Protein AF-A0A835ILA7-F1 (afdb_monomer)

Foldseek 3Di:
DDCVVVVVVVVVVVVVCCVPVVVVVCCVQPVVDVPSVCVVCVVPDDPDQDPPDDDPDDPVVVVVVVVVD

Solvent-accessible surface area (backbone atoms only — not comparable to full-atom values): 4319 Å² total; per-residue (Å²): 136,69,70,71,60,61,56,52,53,52,51,50,52,50,51,51,49,50,69,54,48,53,57,53,52,51,45,62,56,35,75,79,27,63,68,52,39,48,66,71,45,60,89,53,90,67,90,72,77,55,92,84,51,80,75,78,76,50,74,66,56,52,53,50,60,64,70,78,108

Mean predicted aligned error: 13.85 Å

Radius of gyration: 25.4 Å; Cα contacts (8 Å, |Δi|>4): 7; chains: 1; bounding box: 42×30×76 Å

Structure (mmCIF, N/CA/C/O backbone):
data_AF-A0A835ILA7-F1
#
_entry.id   AF-A0A835ILA7-F1
#
loop_
_atom_site.group_PDB
_atom_site.id
_atom_site.type_symbol
_atom_site.label_atom_id
_atom_site.label_alt_id
_atom_site.label_comp_id
_atom_site.label_asym_id
_atom_site.label_entity_id
_atom_site.label_seq_id
_atom_site.pdbx_PDB_ins_code
_atom_site.Cartn_x
_atom_site.Cartn_y
_atom_site.Cartn_z
_atom_site.occupancy
_atom_site.B_iso_or_equiv
_atom_site.auth_seq_id
_atom_site.auth_comp_id
_atom_site.auth_asym_id
_atom_site.auth_atom_id
_atom_site.pdbx_PDB_model_num
ATOM 1 N N . MET A 1 1 ? -25.021 2.123 35.682 1.00 47.44 1 MET A N 1
ATOM 2 C CA . MET A 1 1 ? -24.405 2.531 34.401 1.00 47.44 1 MET A CA 1
ATOM 3 C C . MET A 1 1 ? -24.686 1.445 33.373 1.00 47.44 1 MET A C 1
ATOM 5 O O . MET A 1 1 ? -24.405 0.287 33.641 1.00 47.44 1 MET A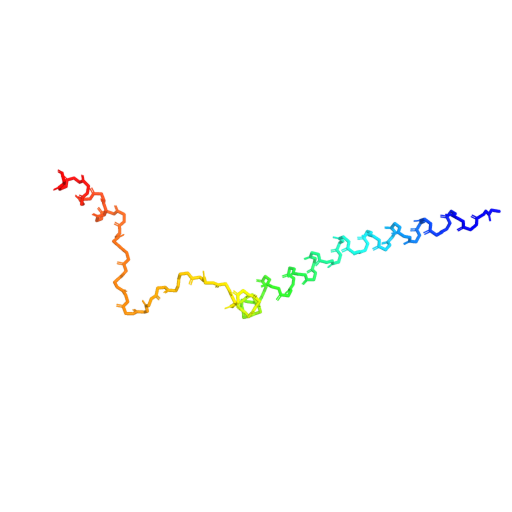 O 1
ATOM 9 N N . SER A 1 2 ? -25.344 1.788 32.269 1.00 47.41 2 SER A N 1
ATOM 10 C CA . SER A 1 2 ? -25.843 0.865 31.238 1.00 47.41 2 SER A CA 1
ATOM 11 C C . SER A 1 2 ? -24.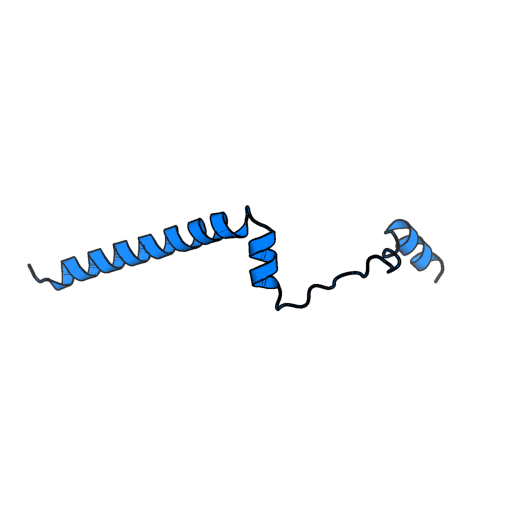718 0.362 30.315 1.00 47.41 2 SER A C 1
ATOM 13 O O . SER A 1 2 ? -23.905 1.160 29.849 1.00 47.41 2 SER A O 1
ATOM 15 N N . SER A 1 3 ? -24.682 -0.944 30.007 1.00 58.09 3 SER A N 1
ATOM 16 C CA . SER A 1 3 ? -23.581 -1.593 29.256 1.00 58.09 3 SER A CA 1
ATOM 17 C C . SER A 1 3 ? -23.416 -1.118 27.800 1.00 58.09 3 SER A C 1
ATOM 19 O O . SER A 1 3 ? -22.387 -1.391 27.175 1.00 58.09 3 SER A O 1
ATOM 21 N N . LEU A 1 4 ? -24.380 -0.350 27.272 1.00 57.06 4 LEU A N 1
ATOM 22 C CA . LEU A 1 4 ? -24.298 0.323 25.969 1.00 57.06 4 LEU A CA 1
ATOM 23 C C . LEU A 1 4 ? -23.108 1.297 25.856 1.00 57.06 4 LEU A C 1
ATOM 25 O O . LEU A 1 4 ? -22.617 1.529 24.754 1.00 57.06 4 LEU A O 1
ATOM 29 N N . GLY A 1 5 ? -22.648 1.888 26.966 1.00 61.81 5 GLY A N 1
ATOM 30 C CA . GLY A 1 5 ? -21.522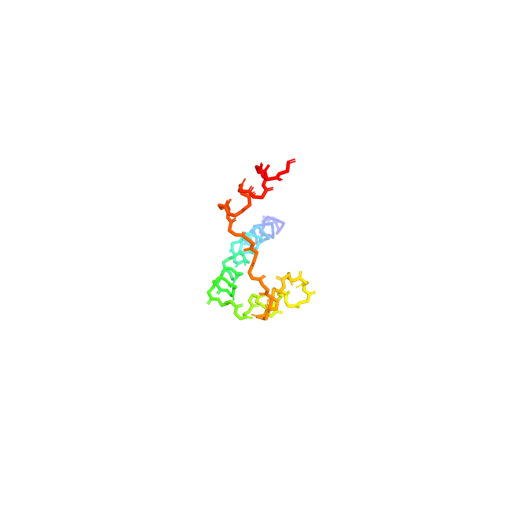 2.833 26.955 1.00 61.81 5 GLY A CA 1
ATOM 31 C C . GLY A 1 5 ? -20.170 2.149 26.731 1.00 61.81 5 GLY A C 1
ATOM 32 O O . GLY A 1 5 ? -19.366 2.595 25.917 1.00 61.81 5 GLY A O 1
ATOM 33 N N . THR A 1 6 ? -19.945 1.014 27.395 1.00 64.25 6 THR A N 1
ATOM 34 C CA . THR A 1 6 ? -18.692 0.245 27.312 1.00 64.25 6 THR A CA 1
ATOM 35 C C . THR A 1 6 ? -18.523 -0.441 25.953 1.00 64.25 6 THR A C 1
ATOM 37 O O . THR A 1 6 ? -17.420 -0.502 25.417 1.00 64.25 6 THR A O 1
ATOM 40 N N . SER A 1 7 ? -19.621 -0.914 25.356 1.00 66.50 7 SER A N 1
ATOM 41 C CA . SER A 1 7 ? -19.605 -1.596 24.054 1.00 66.50 7 SER A CA 1
ATOM 42 C C . SER A 1 7 ? -19.349 -0.643 22.877 1.00 66.50 7 SER A C 1
ATOM 44 O O . SER A 1 7 ? -18.669 -1.034 21.928 1.00 66.50 7 SER A O 1
ATOM 46 N N . LYS A 1 8 ? -19.780 0.626 22.959 1.00 73.50 8 LYS A N 1
ATOM 47 C CA . LYS A 1 8 ? -19.374 1.663 21.991 1.00 73.50 8 LYS A CA 1
ATOM 48 C C . LYS A 1 8 ? -17.871 1.964 22.059 1.00 73.50 8 LYS A C 1
ATOM 50 O O . LYS A 1 8 ? -17.229 2.015 21.016 1.00 73.50 8 LYS A O 1
ATOM 55 N N . GLY A 1 9 ? -17.298 2.068 23.261 1.00 83.25 9 GLY A N 1
ATOM 56 C CA . GLY A 1 9 ? -15.860 2.323 23.435 1.00 83.25 9 GLY A CA 1
ATOM 57 C C . GLY A 1 9 ? -14.968 1.201 22.889 1.00 83.25 9 GLY A C 1
ATOM 58 O O . GLY A 1 9 ? -13.992 1.467 22.193 1.00 83.25 9 GLY A O 1
ATOM 59 N N . ILE A 1 10 ? -15.333 -0.066 23.122 1.00 89.50 10 ILE A N 1
ATOM 60 C CA . ILE A 1 10 ? -14.601 -1.220 22.565 1.00 89.50 10 ILE A CA 1
ATOM 61 C C . ILE A 1 10 ? -14.660 -1.218 21.031 1.00 89.50 10 ILE A C 1
ATOM 63 O O . ILE A 1 10 ? -13.651 -1.473 20.372 1.00 89.50 10 ILE A O 1
ATOM 67 N N . LEU A 1 11 ? -15.821 -0.897 20.453 1.00 90.62 11 LEU A N 1
ATOM 68 C CA . LEU A 1 11 ? -15.988 -0.840 19.002 1.00 90.62 11 LEU A CA 1
ATOM 69 C C . LEU A 1 11 ? -15.129 0.261 18.366 1.00 90.62 11 LEU A C 1
ATOM 71 O O . LEU A 1 11 ? -14.581 0.067 17.282 1.00 90.62 11 LEU A O 1
ATOM 75 N N . GLU A 1 12 ? -14.993 1.406 19.030 1.00 91.56 12 GLU A N 1
ATOM 76 C CA . GLU A 1 12 ? -14.146 2.505 18.562 1.00 91.56 12 GLU A CA 1
ATOM 77 C C . GLU A 1 12 ? -12.659 2.154 18.619 1.00 91.56 12 GLU A C 1
ATOM 79 O O . GLU A 1 12 ? -11.948 2.387 17.641 1.00 91.56 12 GLU A O 1
ATOM 84 N N . ILE A 1 13 ? -12.202 1.505 19.694 1.00 92.25 13 ILE A N 1
ATOM 85 C CA . ILE A 1 13 ? -10.816 1.030 19.816 1.00 92.25 13 ILE A CA 1
ATOM 86 C C . ILE A 1 13 ? -10.509 -0.029 18.753 1.00 92.25 13 ILE A C 1
ATOM 88 O O . ILE A 1 13 ? -9.471 0.041 18.097 1.00 92.25 13 ILE A O 1
ATOM 92 N N . ALA A 1 14 ? -11.419 -0.980 18.531 1.00 94.81 14 ALA A N 1
ATOM 93 C CA . ALA A 1 14 ? -11.258 -1.993 17.492 1.00 94.81 14 ALA A CA 1
ATOM 94 C C . ALA A 1 14 ? -11.195 -1.359 16.094 1.00 94.81 14 ALA A C 1
ATOM 96 O O . ALA A 1 14 ? -10.319 -1.687 15.296 1.00 94.81 14 A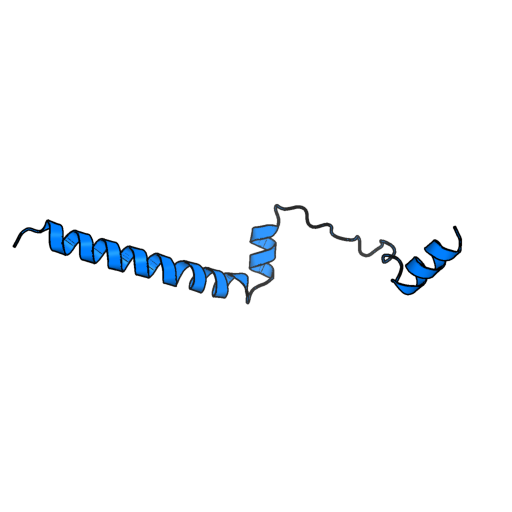LA A O 1
ATOM 97 N N . LYS A 1 15 ? -12.084 -0.400 15.812 1.00 93.00 15 LYS A N 1
ATOM 98 C CA . LYS A 1 15 ? -12.109 0.334 14.544 1.00 93.00 15 LYS A CA 1
ATOM 99 C C . LYS A 1 15 ? -10.810 1.114 14.323 1.00 93.00 15 LYS A C 1
ATOM 101 O O . LYS A 1 15 ? -10.231 1.024 13.244 1.00 93.00 15 LYS A O 1
ATOM 106 N N . PHE A 1 16 ? -10.330 1.830 15.340 1.00 95.69 16 PHE A N 1
ATOM 107 C CA . PHE A 1 16 ? -9.047 2.532 15.295 1.00 95.69 16 PHE A CA 1
ATOM 108 C C . PHE A 1 16 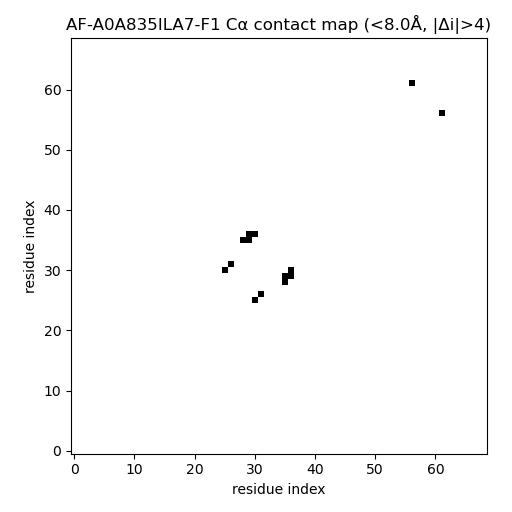? -7.882 1.562 15.065 1.00 95.69 16 PHE A C 1
ATOM 110 O O . PHE A 1 16 ? -7.056 1.780 14.181 1.00 95.69 16 PHE A O 1
ATOM 117 N N . GLY A 1 17 ? -7.867 0.444 15.795 1.00 96.69 17 GLY A N 1
ATOM 118 C CA . GLY A 1 17 ? -6.876 -0.614 15.638 1.00 96.69 17 GLY A CA 1
ATOM 119 C C . GLY A 1 17 ? -6.828 -1.153 14.211 1.00 96.69 17 GLY A C 1
ATOM 120 O O . GLY A 1 17 ? -5.745 -1.270 13.647 1.00 96.69 17 GLY A O 1
ATOM 121 N N . ILE A 1 18 ? -7.979 -1.412 13.586 1.00 96.75 18 ILE A N 1
ATOM 122 C CA . ILE A 1 18 ? -8.058 -1.849 12.183 1.00 96.75 18 ILE A CA 1
ATOM 123 C C . ILE A 1 18 ? -7.544 -0.758 11.237 1.00 96.75 18 ILE A C 1
ATOM 125 O O . ILE A 1 18 ? -6.716 -1.050 10.375 1.00 96.75 18 ILE A O 1
ATOM 129 N N . TYR A 1 19 ? -7.984 0.493 11.411 1.00 94.56 19 TYR A N 1
ATOM 130 C CA . TYR A 1 19 ? -7.565 1.601 10.547 1.00 94.56 19 TYR A CA 1
ATOM 131 C C . TYR A 1 19 ? -6.056 1.836 10.557 1.00 94.56 19 TYR A C 1
ATOM 133 O O . TYR A 1 1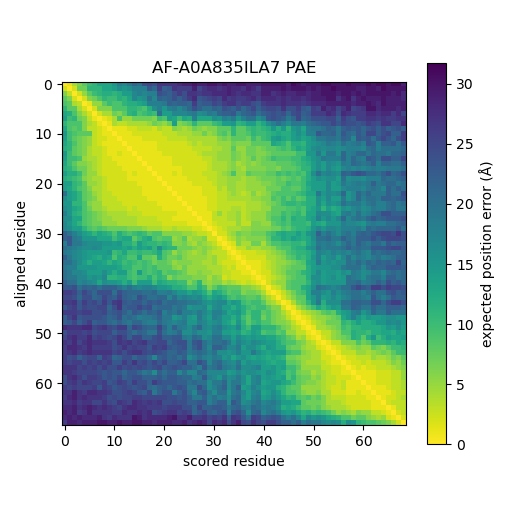9 ? -5.503 2.218 9.531 1.00 94.56 19 TYR A O 1
ATOM 141 N N . VAL A 1 20 ? -5.392 1.604 11.689 1.00 96.31 20 VAL A N 1
ATOM 142 C CA . VAL A 1 20 ? -3.941 1.781 11.810 1.00 96.31 20 VAL A CA 1
ATOM 143 C C . VAL A 1 20 ? -3.185 0.515 11.400 1.00 96.31 20 VAL A C 1
ATOM 145 O O . VAL A 1 20 ? -2.208 0.590 10.658 1.00 96.31 20 VAL A O 1
ATOM 148 N N . SER A 1 21 ? -3.632 -0.661 11.845 1.00 96.81 21 SER A N 1
ATOM 149 C CA . SER A 1 21 ? -2.911 -1.918 11.606 1.00 96.81 21 SER A CA 1
ATOM 150 C C . SER A 1 21 ? -2.951 -2.368 10.149 1.00 96.81 21 SER A C 1
ATOM 152 O O . SER A 1 21 ? -1.924 -2.811 9.637 1.00 96.81 21 SER A O 1
ATOM 154 N N . VAL A 1 22 ? -4.086 -2.222 9.454 1.00 95.19 22 VAL A N 1
ATOM 155 C CA . VAL A 1 22 ? -4.228 -2.689 8.066 1.00 95.19 22 VAL A CA 1
ATOM 156 C C . VAL A 1 22 ? -3.224 -1.997 7.130 1.00 95.19 22 VAL A C 1
ATOM 158 O O . VAL A 1 22 ? -2.467 -2.713 6.473 1.00 95.19 22 VAL A O 1
ATOM 161 N N . PRO A 1 23 ? -3.110 -0.652 7.083 1.00 92.25 23 PRO A N 1
ATOM 162 C CA . PRO A 1 23 ? -2.110 0.013 6.247 1.00 92.25 23 PRO A CA 1
ATOM 163 C C . PRO A 1 23 ? -0.666 -0.349 6.610 1.00 92.25 23 PRO A C 1
ATOM 165 O O . PRO A 1 23 ? 0.146 -0.547 5.711 1.00 92.25 23 PRO A O 1
ATOM 168 N N . ILE A 1 24 ? -0.339 -0.477 7.902 1.00 93.88 24 ILE A N 1
ATOM 169 C CA . ILE A 1 24 ? 1.018 -0.828 8.359 1.00 93.88 24 ILE A CA 1
ATOM 170 C C . ILE A 1 24 ? 1.406 -2.230 7.883 1.00 93.88 24 ILE A C 1
ATOM 172 O O . ILE A 1 24 ? 2.497 -2.428 7.346 1.00 93.88 24 ILE A O 1
ATOM 176 N N . VAL A 1 25 ? 0.507 -3.202 8.047 1.00 92.06 25 VAL A N 1
ATOM 177 C CA . VAL A 1 25 ? 0.744 -4.581 7.609 1.00 92.06 25 VAL A CA 1
ATOM 178 C C . VAL A 1 25 ? 0.880 -4.640 6.090 1.00 92.06 25 VAL A C 1
ATOM 180 O O . VAL A 1 25 ? 1.819 -5.260 5.594 1.00 92.06 25 VAL A O 1
ATOM 183 N N . LEU A 1 26 ? 0.001 -3.958 5.347 1.00 88.25 26 LEU A N 1
ATOM 184 C CA . LEU A 1 26 ? 0.087 -3.883 3.886 1.00 88.25 26 LEU A CA 1
ATOM 185 C C . LEU A 1 26 ? 1.411 -3.251 3.430 1.00 88.25 26 LEU A C 1
ATOM 187 O O . LEU A 1 26 ? 2.063 -3.794 2.540 1.00 88.25 26 LEU A O 1
ATOM 191 N N . MET A 1 27 ? 1.844 -2.158 4.068 1.00 86.62 27 MET A N 1
ATOM 192 C CA . MET A 1 27 ? 3.134 -1.519 3.795 1.00 86.62 27 MET A CA 1
ATOM 193 C C . MET A 1 27 ? 4.282 -2.515 3.987 1.00 86.62 27 MET A C 1
ATOM 195 O O . MET A 1 27 ? 5.086 -2.710 3.080 1.00 86.62 27 MET A O 1
ATOM 199 N N . TYR A 1 28 ? 4.341 -3.189 5.137 1.00 85.75 28 TYR A N 1
ATOM 200 C CA . TYR A 1 28 ? 5.423 -4.125 5.435 1.00 85.75 28 TYR A CA 1
ATOM 201 C C . TYR A 1 28 ? 5.445 -5.318 4.469 1.00 85.75 28 TYR A C 1
ATOM 203 O O . TYR A 1 28 ? 6.511 -5.737 4.017 1.00 85.75 28 TYR A O 1
ATOM 211 N N . TYR A 1 29 ? 4.270 -5.848 4.127 1.00 83.81 29 TYR A N 1
ATOM 212 C CA . TYR A 1 29 ? 4.146 -7.053 3.312 1.00 83.81 29 TYR A CA 1
ATOM 213 C C . TYR A 1 29 ? 4.433 -6.818 1.822 1.00 83.81 29 TYR A C 1
ATOM 215 O O . TYR A 1 29 ? 4.966 -7.712 1.157 1.00 83.81 29 TYR A O 1
ATOM 223 N N . PHE A 1 30 ? 4.081 -5.638 1.298 1.00 81.94 30 PHE A N 1
ATOM 224 C CA . PHE A 1 30 ? 4.189 -5.318 -0.127 1.00 81.94 30 PHE A CA 1
ATOM 225 C C . PHE A 1 30 ? 5.355 -4.386 -0.467 1.00 81.94 30 PHE A C 1
ATOM 227 O O . PHE A 1 30 ? 6.070 -4.664 -1.428 1.00 81.94 30 PHE A O 1
ATOM 234 N N . ALA A 1 31 ? 5.601 -3.321 0.306 1.00 75.19 31 ALA A N 1
ATOM 235 C CA . ALA A 1 31 ? 6.597 -2.307 -0.062 1.00 75.19 31 ALA A CA 1
ATOM 236 C C . ALA A 1 31 ? 8.038 -2.845 -0.032 1.00 75.19 31 ALA A C 1
ATOM 238 O O . ALA A 1 31 ? 8.860 -2.447 -0.851 1.00 75.19 31 ALA A O 1
ATOM 239 N N . ASN A 1 32 ? 8.331 -3.796 0.862 1.00 69.12 32 ASN A N 1
ATOM 240 C CA . ASN A 1 32 ? 9.667 -4.389 1.003 1.00 69.12 32 ASN A CA 1
ATOM 241 C C . ASN A 1 32 ? 9.824 -5.732 0.273 1.00 69.12 32 ASN A C 1
ATOM 243 O O . ASN A 1 32 ? 10.878 -6.362 0.355 1.00 69.12 32 ASN A O 1
ATOM 247 N N . ASN A 1 33 ? 8.784 -6.209 -0.417 1.00 73.81 33 ASN A N 1
ATOM 248 C CA . ASN A 1 33 ? 8.818 -7.498 -1.096 1.00 73.81 33 ASN A CA 1
ATOM 249 C C . ASN A 1 33 ? 8.129 -7.409 -2.459 1.00 73.81 33 ASN A C 1
ATOM 251 O O . ASN A 1 33 ? 6.948 -7.727 -2.626 1.00 73.81 33 ASN A O 1
ATOM 255 N N . THR A 1 34 ? 8.915 -7.021 -3.462 1.00 71.81 34 THR A N 1
ATOM 256 C CA . THR A 1 34 ? 8.470 -6.936 -4.856 1.00 71.81 34 THR A CA 1
ATOM 257 C C . THR A 1 34 ? 7.917 -8.269 -5.362 1.00 71.81 34 THR A C 1
ATOM 259 O O . THR A 1 34 ? 6.970 -8.263 -6.138 1.00 71.81 34 THR A O 1
ATOM 262 N N . LYS A 1 35 ? 8.395 -9.426 -4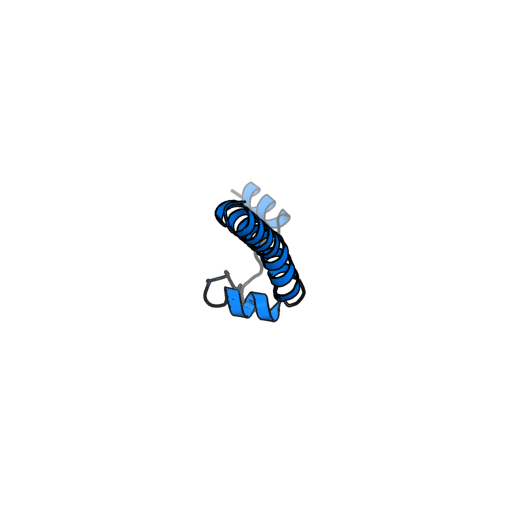.872 1.00 78.19 35 LYS A N 1
ATOM 263 C CA . LYS A 1 35 ? 7.844 -10.746 -5.243 1.00 78.19 35 LYS A CA 1
ATOM 264 C C . LYS A 1 35 ? 6.407 -10.932 -4.750 1.00 78.19 35 LYS A C 1
ATOM 266 O O . LYS A 1 35 ? 5.584 -11.469 -5.487 1.00 78.19 35 LYS A O 1
ATOM 271 N N . ASN A 1 36 ? 6.085 -10.463 -3.544 1.00 75.50 36 ASN A N 1
ATOM 272 C CA . ASN A 1 36 ? 4.716 -10.491 -3.021 1.00 75.50 36 ASN A CA 1
ATOM 273 C C . ASN A 1 36 ? 3.803 -9.526 -3.782 1.00 75.50 36 ASN A C 1
ATOM 275 O O . ASN A 1 36 ? 2.675 -9.899 -4.103 1.00 75.50 36 ASN A O 1
ATOM 279 N N . MET A 1 37 ? 4.296 -8.330 -4.130 1.00 74.06 37 MET A N 1
ATOM 280 C CA . MET A 1 37 ? 3.571 -7.421 -5.025 1.00 74.06 37 MET A CA 1
ATOM 281 C C . MET A 1 37 ? 3.313 -8.065 -6.384 1.00 74.06 37 MET A C 1
ATOM 283 O O . MET A 1 37 ? 2.168 -8.112 -6.811 1.00 74.06 37 MET A O 1
ATOM 287 N N . HIS A 1 38 ? 4.331 -8.622 -7.040 1.00 75.00 38 HIS A N 1
ATOM 288 C CA . HIS A 1 38 ? 4.176 -9.277 -8.339 1.00 75.00 38 HIS A CA 1
ATOM 289 C C . HIS A 1 38 ? 3.234 -10.482 -8.276 1.00 75.00 38 HIS A C 1
ATOM 291 O O . HIS A 1 38 ? 2.441 -10.666 -9.189 1.00 75.00 38 HIS A O 1
ATOM 297 N N . LYS A 1 39 ? 3.250 -11.276 -7.198 1.00 77.75 39 LYS A N 1
ATOM 298 C CA . LYS A 1 39 ? 2.306 -12.389 -7.005 1.00 77.75 39 LYS A CA 1
ATOM 299 C C . LYS A 1 39 ? 0.867 -11.904 -6.794 1.00 77.75 39 LYS A C 1
ATOM 301 O O . LYS A 1 39 ? -0.056 -12.516 -7.317 1.00 77.75 39 LYS A O 1
ATOM 306 N N . PHE A 1 40 ? 0.671 -10.808 -6.060 1.00 77.56 40 PHE A N 1
ATOM 307 C CA . PHE A 1 40 ? -0.643 -10.188 -5.856 1.00 77.56 40 PHE A CA 1
ATOM 308 C C . PHE A 1 40 ? -1.172 -9.504 -7.126 1.00 77.56 40 PHE A C 1
ATOM 310 O O . PHE A 1 40 ? -2.352 -9.599 -7.450 1.00 77.56 40 PHE A O 1
ATOM 317 N N . MET A 1 41 ? -0.288 -8.848 -7.875 1.00 75.31 41 MET A N 1
ATOM 318 C CA . MET A 1 41 ? -0.597 -8.151 -9.124 1.00 75.31 41 MET A CA 1
ATOM 319 C C . MET A 1 41 ? -0.566 -9.068 -10.352 1.00 75.31 41 MET A C 1
ATOM 321 O O . MET A 1 41 ? -0.970 -8.634 -11.423 1.00 75.31 41 MET A O 1
ATOM 325 N N . GLY A 1 42 ? -0.103 -10.313 -10.221 1.00 66.31 42 GLY A N 1
ATOM 326 C CA . GLY A 1 42 ? 0.229 -11.205 -11.339 1.00 66.31 42 GLY A CA 1
ATOM 327 C C . GLY A 1 42 ? -0.941 -11.571 -12.253 1.00 66.31 42 GLY A C 1
ATOM 328 O O . GLY A 1 42 ? -0.717 -11.951 -13.395 1.00 66.31 42 GLY A O 1
ATOM 329 N N . ASN A 1 43 ? -2.184 -11.386 -11.797 1.00 64.75 43 ASN A N 1
ATOM 330 C CA . ASN A 1 43 ? -3.384 -11.542 -12.627 1.00 64.75 43 ASN A CA 1
ATOM 331 C C . ASN A 1 43 ? -3.767 -10.274 -13.420 1.00 64.75 43 ASN A C 1
ATOM 333 O O . ASN A 1 43 ? -4.785 -10.270 -14.110 1.00 64.75 43 ASN A O 1
ATOM 337 N N . ARG A 1 44 ? -3.008 -9.176 -13.314 1.00 64.62 44 ARG A N 1
ATOM 338 C 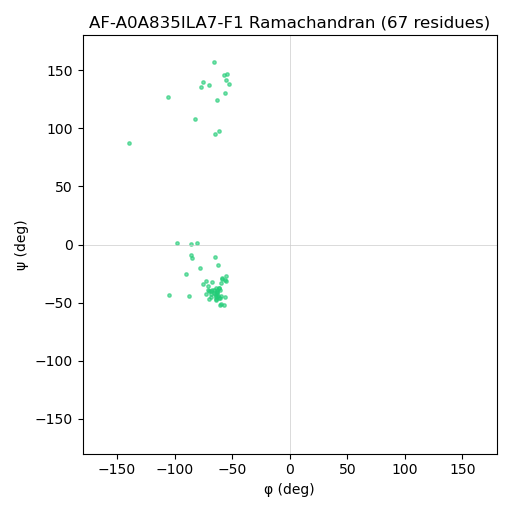CA . ARG A 1 44 ? -3.222 -7.935 -14.072 1.00 64.62 44 ARG A CA 1
ATOM 339 C C . ARG A 1 44 ? -2.156 -7.831 -15.154 1.00 64.62 44 ARG A C 1
ATOM 341 O O . ARG A 1 44 ? -0.965 -7.884 -14.862 1.00 64.62 44 ARG A O 1
ATOM 348 N N . SER A 1 45 ? -2.588 -7.641 -16.396 1.00 59.69 45 SER A N 1
ATOM 349 C CA . SER A 1 45 ? -1.707 -7.400 -17.536 1.00 59.69 45 SER A CA 1
ATOM 350 C C . SER A 1 45 ? -0.911 -6.110 -17.324 1.00 59.69 45 SER A C 1
ATOM 352 O O . SER A 1 45 ? -1.407 -5.016 -17.577 1.00 59.69 45 SER A O 1
ATOM 354 N N . TYR A 1 46 ? 0.326 -6.224 -16.846 1.00 66.94 46 TYR A N 1
ATOM 355 C CA . TYR A 1 46 ? 1.329 -5.200 -17.108 1.00 66.94 46 TYR A CA 1
ATOM 356 C C . TYR A 1 46 ? 1.787 -5.373 -18.553 1.00 66.94 46 TYR A C 1
ATOM 358 O O . TYR A 1 46 ? 1.939 -6.502 -19.020 1.00 66.94 46 TYR A O 1
ATOM 366 N N . VAL A 1 47 ? 1.987 -4.270 -19.273 1.00 69.94 47 VAL A N 1
ATOM 367 C CA . VAL A 1 47 ? 2.679 -4.309 -20.564 1.00 69.94 47 VAL A CA 1
ATOM 368 C C . VAL A 1 47 ? 4.111 -4.750 -20.271 1.00 69.94 47 VAL A C 1
ATOM 370 O O . VAL A 1 47 ? 4.949 -3.952 -19.857 1.00 69.94 47 VAL A O 1
ATOM 373 N N . VAL A 1 48 ? 4.365 -6.050 -20.392 1.00 68.25 48 VAL A N 1
ATOM 374 C CA . VAL A 1 48 ? 5.709 -6.612 -20.337 1.00 68.25 48 VAL A CA 1
ATOM 375 C C . VAL A 1 48 ? 6.282 -6.428 -21.727 1.00 68.25 48 VAL A C 1
ATOM 377 O O . VAL A 1 48 ? 5.836 -7.082 -22.669 1.00 68.25 48 VAL A O 1
ATOM 380 N N . TYR A 1 49 ? 7.236 -5.511 -21.863 1.00 65.38 49 TYR A N 1
ATOM 381 C CA . TYR A 1 49 ? 8.013 -5.439 -23.090 1.00 65.38 49 TYR A CA 1
ATOM 382 C C . TYR A 1 49 ? 8.793 -6.751 -23.227 1.00 65.38 49 TYR A C 1
ATOM 384 O O . TYR A 1 49 ? 9.511 -7.118 -22.291 1.00 65.38 49 TYR A O 1
ATOM 392 N N . PRO A 1 50 ? 8.638 -7.473 -24.348 1.00 74.06 50 PRO A N 1
ATOM 393 C CA . PRO A 1 50 ? 9.489 -8.613 -24.643 1.00 74.06 50 PRO A CA 1
ATOM 394 C C . PRO A 1 50 ? 10.959 -8.180 -24.552 1.00 74.06 50 PRO A C 1
ATOM 396 O O . PRO A 1 50 ? 11.282 -7.093 -25.039 1.00 74.06 50 PRO A O 1
ATOM 399 N N . PRO A 1 51 ? 11.859 -8.979 -23.959 1.00 73.81 51 PRO A N 1
ATOM 400 C CA . PRO A 1 51 ? 13.290 -8.672 -23.946 1.00 73.81 51 PRO A CA 1
ATOM 401 C C . PRO A 1 51 ? 13.876 -8.470 -25.352 1.00 73.81 51 PRO A C 1
ATOM 403 O O . PRO A 1 51 ? 14.850 -7.741 -25.517 1.00 73.81 51 PRO A O 1
ATOM 406 N N . GLU A 1 52 ? 13.270 -9.103 -26.359 1.00 79.25 52 GLU A N 1
ATOM 407 C CA . GLU A 1 52 ? 13.633 -9.019 -27.774 1.00 79.25 52 GLU A CA 1
ATOM 408 C C . GLU A 1 52 ? 13.005 -7.812 -28.486 1.00 79.25 52 GLU A C 1
ATOM 410 O O . GLU A 1 52 ? 13.362 -7.514 -29.627 1.00 79.25 52 GLU A O 1
ATOM 415 N N . ALA A 1 53 ? 12.048 -7.125 -27.854 1.00 78.69 53 ALA A N 1
ATOM 416 C CA . ALA A 1 53 ? 11.406 -5.971 -28.460 1.00 78.69 53 ALA A CA 1
ATOM 417 C C . ALA A 1 53 ? 12.391 -4.806 -28.543 1.00 78.69 53 ALA A C 1
ATOM 419 O O . ALA A 1 53 ? 13.126 -4.507 -27.597 1.00 78.69 53 ALA A O 1
ATOM 420 N N . LEU A 1 54 ? 12.375 -4.117 -29.685 1.00 78.38 54 LEU A N 1
ATOM 421 C CA . LEU A 1 54 ? 13.127 -2.883 -29.848 1.00 78.38 54 LEU A CA 1
ATOM 422 C C . LEU A 1 54 ? 12.706 -1.911 -28.748 1.00 78.38 54 LEU A C 1
ATOM 424 O O . LEU A 1 54 ? 11.513 -1.700 -28.508 1.00 78.38 54 LEU A O 1
ATOM 428 N N . ARG A 1 55 ? 13.701 -1.339 -28.062 1.00 76.81 55 ARG A N 1
ATOM 429 C CA . ARG A 1 55 ? 13.432 -0.277 -27.097 1.00 76.81 55 ARG A CA 1
ATOM 430 C C . ARG A 1 55 ? 12.658 0.835 -27.808 1.00 76.81 55 ARG A C 1
ATOM 432 O O . ARG A 1 55 ? 12.955 1.118 -28.970 1.00 76.81 55 ARG A O 1
ATOM 439 N N . PRO A 1 56 ? 11.677 1.454 -27.133 1.00 81.81 56 PRO A N 1
ATOM 440 C CA . PRO A 1 56 ? 11.008 2.610 -27.699 1.00 81.81 56 PRO A CA 1
ATOM 441 C C . PRO A 1 56 ? 12.052 3.677 -28.068 1.00 81.81 56 PRO A C 1
ATOM 443 O O . PRO A 1 56 ? 13.068 3.782 -27.369 1.00 81.81 56 PRO A O 1
ATOM 446 N N . PRO A 1 57 ? 11.813 4.445 -29.146 1.00 87.00 57 PRO A N 1
ATOM 447 C CA . PRO A 1 57 ? 12.732 5.489 -29.570 1.00 87.00 57 PRO A CA 1
ATOM 448 C C . PRO A 1 57 ? 12.960 6.482 -28.430 1.00 87.00 57 PRO A C 1
ATOM 450 O O . PRO A 1 57 ? 12.071 6.744 -27.616 1.00 87.00 57 PRO A O 1
ATOM 453 N N . SER A 1 58 ? 14.172 7.010 -28.345 1.00 87.75 58 SER A N 1
ATOM 454 C CA . SER A 1 58 ? 14.545 8.018 -27.363 1.00 87.75 58 SER A CA 1
ATOM 455 C C . SER A 1 58 ? 13.792 9.335 -27.611 1.00 87.75 58 SER A C 1
ATOM 457 O O . SER A 1 58 ? 13.355 9.605 -28.731 1.00 87.75 58 SER A O 1
ATOM 459 N N . PRO A 1 59 ? 13.641 10.199 -26.592 1.00 86.44 59 PRO A N 1
ATOM 460 C CA . PRO A 1 59 ? 12.997 11.502 -26.767 1.00 86.44 59 PRO A CA 1
ATOM 461 C C . PRO A 1 59 ? 13.634 12.372 -27.862 1.00 86.44 59 PRO A C 1
ATOM 463 O O . PRO A 1 59 ? 12.933 13.149 -28.509 1.00 86.44 59 PRO A O 1
ATOM 466 N N . GLU A 1 60 ? 14.945 12.240 -28.085 1.00 88.12 60 GLU A N 1
ATOM 467 C CA . GLU A 1 60 ? 15.665 12.956 -29.142 1.00 88.12 60 GLU A CA 1
ATOM 468 C C . GLU A 1 60 ? 15.290 12.431 -30.532 1.00 88.12 60 GLU A C 1
ATOM 470 O O . GLU A 1 60 ? 14.902 13.223 -31.387 1.00 88.12 60 GLU A O 1
ATOM 475 N N . GLU A 1 61 ? 15.272 11.107 -30.716 1.00 88.25 61 GLU A N 1
ATOM 476 C CA . GLU A 1 61 ? 14.807 10.465 -31.954 1.00 88.25 61 GLU A CA 1
ATOM 477 C C . GLU A 1 61 ? 13.327 10.783 -32.228 1.00 88.25 61 GLU A C 1
ATOM 479 O O . GLU A 1 61 ? 12.940 11.036 -33.365 1.00 88.25 61 GLU A O 1
ATOM 484 N N . MET A 1 62 ? 12.479 10.843 -31.191 1.00 87.31 62 MET A N 1
ATOM 485 C CA . MET A 1 62 ? 11.075 11.257 -31.335 1.00 87.31 62 MET A CA 1
ATOM 486 C C . MET A 1 62 ? 10.934 12.707 -31.808 1.00 87.31 62 MET A C 1
ATOM 488 O O . MET A 1 62 ? 10.052 13.007 -32.615 1.00 87.31 62 MET A O 1
ATOM 492 N N . ARG A 1 63 ? 11.792 13.605 -31.314 1.00 87.69 63 ARG A N 1
ATOM 493 C CA . ARG A 1 63 ? 11.825 15.009 -31.737 1.00 87.69 63 ARG A CA 1
ATOM 494 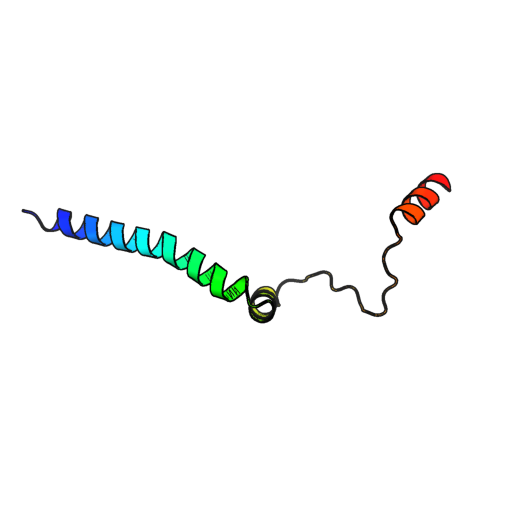C C . ARG A 1 63 ? 12.248 15.126 -33.199 1.00 87.69 63 ARG A C 1
ATOM 496 O O . ARG A 1 63 ? 11.653 15.909 -33.927 1.00 87.69 63 ARG A O 1
ATOM 503 N N . GLU A 1 64 ? 13.237 14.350 -33.625 1.00 89.75 64 GLU A N 1
ATOM 504 C CA . GLU A 1 64 ? 13.727 14.343 -35.008 1.00 89.75 64 GLU A CA 1
ATOM 505 C C . GLU A 1 64 ? 12.692 13.760 -35.976 1.00 89.75 64 GLU A C 1
ATOM 507 O O . GLU A 1 64 ? 12.354 14.416 -36.957 1.00 89.75 64 GLU A O 1
ATOM 512 N N . MET A 1 65 ? 12.054 12.635 -35.635 1.00 86.31 65 MET A N 1
ATOM 513 C CA . MET A 1 65 ? 10.940 12.073 -36.417 1.00 86.31 65 MET A CA 1
ATOM 514 C C . MET A 1 65 ? 9.751 13.036 -36.569 1.00 86.31 65 MET A C 1
ATOM 516 O O . MET A 1 65 ? 9.007 12.949 -37.543 1.00 86.31 65 MET A O 1
ATOM 520 N N . GLY A 1 66 ? 9.531 13.927 -35.597 1.00 83.56 66 GLY A N 1
ATOM 521 C CA . GLY A 1 66 ? 8.496 14.961 -35.664 1.00 83.56 66 GLY A CA 1
ATOM 522 C C . GLY A 1 66 ? 8.866 16.161 -36.540 1.00 83.56 66 GLY A C 1
ATOM 523 O O . GLY A 1 66 ? 7.972 16.885 -36.962 1.00 83.56 66 GLY A O 1
ATOM 524 N N . LEU A 1 67 ? 10.158 16.368 -36.804 1.00 78.00 67 LEU A N 1
ATOM 525 C CA . LEU A 1 67 ? 10.685 17.405 -37.697 1.00 78.00 67 LEU A CA 1
ATOM 526 C C . LEU A 1 67 ? 10.819 16.905 -39.144 1.00 78.00 67 LEU A C 1
ATOM 528 O O . LEU A 1 67 ? 10.793 17.713 -40.065 1.00 78.00 67 LEU A O 1
ATOM 532 N N . GLU A 1 68 ? 10.963 15.589 -39.337 1.00 70.56 68 GLU A N 1
ATOM 533 C CA . GLU A 1 68 ? 11.005 14.923 -40.650 1.00 70.56 68 GLU A CA 1
ATOM 534 C C . GLU A 1 68 ? 9.615 14.682 -41.281 1.00 70.56 68 GLU A C 1
ATOM 536 O O . GLU A 1 68 ? 9.525 14.110 -42.369 1.00 70.56 68 GLU A O 1
ATOM 541 N N . ARG A 1 69 ? 8.529 15.102 -40.617 1.00 56.03 69 ARG A N 1
ATOM 542 C CA . ARG A 1 69 ? 7.151 15.072 -41.140 1.00 56.03 69 ARG A CA 1
ATOM 543 C C . ARG A 1 69 ? 6.689 16.439 -41.615 1.00 56.03 69 ARG A C 1
ATOM 545 O O . ARG A 1 69 ? 5.926 16.454 -42.606 1.00 56.03 69 ARG A O 1
#

Organism: NCBI:txid261450

pLDDT: mean 79.08, std 12.38, range [47.41, 96.81]

Sequence (69 aa):
MSSLGTSKGILEIAKFGIYVSVPIVLMYYFANNTKNMHKFMGNRSYVVYPPEALRPPSPEEMREMGLER

InterPro domains:
  IPR018625 Protein Pet100 [PF09803] (10-63)

Secondary structure (DSSP, 8-state):
--THHHHHHHHHHHHHHHHHHHHHHHIIIIIT-HHHHHHHHTTS------TTSPPPPPHHHHHHHHH--